Protein AF-A0A0A3Y1T3-F1 (afdb_monomer_lite)

Structure (mmCIF, N/CA/C/O backbone):
data_AF-A0A0A3Y1T3-F1
#
_entry.id   AF-A0A0A3Y1T3-F1
#
loop_
_atom_site.group_PDB
_atom_site.id
_atom_site.type_symbol
_atom_site.label_atom_id
_atom_site.label_alt_id
_atom_site.label_comp_id
_atom_site.label_asym_id
_atom_site.label_entity_id
_atom_site.label_seq_id
_atom_site.pdbx_PDB_ins_code
_atom_site.Cartn_x
_atom_site.Cartn_y
_atom_site.Cartn_z
_atom_site.occupancy
_atom_site.B_iso_or_equiv
_atom_site.auth_seq_id
_atom_site.auth_comp_id
_atom_site.auth_asym_id
_atom_site.auth_atom_id
_atom_site.pdbx_PDB_model_num
ATOM 1 N N . MET A 1 1 ? 0.068 1.421 -19.935 1.00 44.84 1 MET A N 1
ATOM 2 C CA . MET A 1 1 ? -1.149 2.096 -19.447 1.00 44.84 1 MET A CA 1
ATOM 3 C C . MET A 1 1 ? -1.496 1.456 -18.122 1.00 44.84 1 MET A C 1
ATOM 5 O O . MET A 1 1 ? -1.906 0.305 -18.139 1.00 44.84 1 MET A O 1
ATOM 9 N N . PHE A 1 2 ? -1.225 2.167 -17.027 1.00 47.22 2 PHE A N 1
ATOM 10 C CA . PHE A 1 2 ? -1.553 1.756 -15.665 1.00 47.22 2 PHE A CA 1
ATOM 11 C C . PHE A 1 2 ? -2.707 2.610 -15.153 1.00 47.22 2 PHE A C 1
ATOM 13 O O . PHE A 1 2 ? -2.632 3.832 -15.217 1.00 47.22 2 PHE A O 1
ATOM 20 N N . ILE A 1 3 ? -3.808 1.979 -14.734 1.00 47.78 3 ILE A N 1
ATOM 21 C CA . ILE A 1 3 ? -4.992 2.692 -14.237 1.00 47.78 3 ILE A CA 1
ATOM 22 C C . ILE A 1 3 ? -5.084 2.495 -12.725 1.00 47.78 3 ILE A C 1
ATOM 24 O O . ILE A 1 3 ? -5.555 1.455 -12.274 1.00 47.78 3 ILE A O 1
ATOM 28 N N . ALA A 1 4 ? -4.671 3.504 -11.957 1.00 47.00 4 ALA A N 1
ATOM 29 C CA . ALA A 1 4 ? -5.105 3.670 -10.576 1.00 47.00 4 ALA A CA 1
ATOM 30 C C . ALA A 1 4 ? -6.516 4.274 -10.612 1.00 47.00 4 ALA A C 1
ATOM 32 O O . ALA A 1 4 ? -6.699 5.385 -11.109 1.00 47.00 4 ALA A O 1
ATOM 33 N N . GLN A 1 5 ? -7.541 3.540 -10.169 1.00 48.25 5 GLN A N 1
ATOM 34 C CA . GLN A 1 5 ? -8.910 4.060 -10.210 1.00 48.25 5 GLN A CA 1
ATOM 35 C C . GLN A 1 5 ? -9.099 5.179 -9.179 1.00 48.25 5 GLN A C 1
ATOM 37 O O . GLN A 1 5 ? -9.340 4.930 -8.001 1.00 48.25 5 GLN A O 1
ATOM 42 N N . ASN A 1 6 ? -9.040 6.417 -9.658 1.00 42.38 6 ASN A N 1
ATOM 43 C CA . ASN A 1 6 ? -9.662 7.578 -9.041 1.00 42.38 6 ASN A CA 1
ATOM 44 C C . ASN A 1 6 ? -10.556 8.243 -10.102 1.00 42.38 6 ASN A C 1
ATOM 46 O O . ASN A 1 6 ? -10.314 8.091 -11.295 1.00 42.38 6 ASN A O 1
ATOM 50 N N . LEU A 1 7 ? -11.613 8.940 -9.683 1.00 40.81 7 LEU A N 1
ATOM 51 C CA . LEU A 1 7 ? -12.736 9.458 -10.498 1.00 40.81 7 LEU A CA 1
ATOM 52 C C . LEU A 1 7 ? -12.391 10.431 -11.658 1.00 40.81 7 LEU A C 1
ATOM 54 O O . LEU A 1 7 ? -13.297 11.038 -12.227 1.00 40.81 7 LEU A O 1
ATOM 58 N N . TYR A 1 8 ? -11.122 10.567 -12.043 1.00 42.69 8 TYR A N 1
ATOM 59 C CA . TYR A 1 8 ? -10.670 11.326 -13.203 1.00 42.69 8 TYR A CA 1
ATOM 60 C C . TYR A 1 8 ? -9.778 10.441 -14.083 1.00 42.69 8 TYR A C 1
ATOM 62 O O . TYR A 1 8 ? -8.692 10.027 -13.696 1.00 42.69 8 TYR A O 1
ATOM 70 N N . ASP A 1 9 ? -10.302 10.136 -15.268 1.00 48.00 9 ASP A N 1
ATOM 71 C CA . ASP A 1 9 ? -9.817 9.189 -16.278 1.00 48.00 9 ASP A CA 1
ATOM 72 C C . ASP A 1 9 ? -8.545 9.680 -17.001 1.00 48.00 9 ASP A C 1
ATOM 74 O O . ASP A 1 9 ? -8.552 9.935 -18.205 1.00 48.00 9 ASP A O 1
ATOM 78 N N . VAL A 1 10 ? -7.448 9.878 -16.264 1.00 50.47 10 VAL A N 1
ATOM 79 C CA . VAL A 1 10 ? -6.125 10.163 -16.845 1.00 50.47 10 VAL A CA 1
ATOM 80 C C . VAL A 1 10 ? -5.084 9.280 -16.160 1.00 50.47 10 VAL A C 1
ATOM 82 O O . VAL A 1 10 ? -4.498 9.652 -15.150 1.00 50.47 10 VAL A O 1
ATOM 85 N N . GLY A 1 11 ? -4.883 8.076 -16.698 1.00 58.28 11 GLY A N 1
ATOM 86 C CA . GLY A 1 11 ? -3.748 7.229 -16.327 1.00 58.28 11 GLY A CA 1
ATOM 87 C C . GLY A 1 11 ? -2.461 7.727 -16.989 1.00 58.28 11 GLY A C 1
ATOM 88 O O . GLY A 1 11 ? -2.477 8.097 -18.163 1.00 58.28 11 GLY A O 1
ATOM 89 N N . GLU A 1 12 ? -1.351 7.723 -16.254 1.00 65.31 12 GLU A N 1
ATOM 90 C CA . GLU A 1 12 ? -0.027 8.065 -16.781 1.00 65.31 12 GLU A CA 1
ATOM 91 C C . GLU A 1 12 ? 0.601 6.876 -17.537 1.00 65.31 12 GLU A C 1
ATOM 93 O O . GLU A 1 12 ? 0.428 5.701 -17.181 1.00 65.31 12 GLU A O 1
ATOM 98 N N . GLU A 1 13 ? 1.328 7.164 -18.621 1.00 67.69 13 GLU A N 1
ATOM 99 C CA . GLU A 1 13 ? 2.151 6.165 -19.304 1.00 67.69 13 GLU A CA 1
ATOM 100 C C . GLU A 1 13 ? 3.505 6.029 -18.606 1.00 67.69 13 GLU A C 1
ATOM 102 O O . GLU A 1 13 ? 4.382 6.876 -18.750 1.00 67.69 13 GLU A O 1
ATOM 107 N N . LEU A 1 14 ? 3.678 4.927 -17.878 1.00 82.25 14 LEU A N 1
ATOM 108 C CA . LEU A 1 14 ? 4.926 4.589 -17.196 1.00 82.25 14 LEU A CA 1
ATOM 109 C C . LEU A 1 14 ? 5.751 3.595 -18.023 1.00 82.25 14 LEU A C 1
ATOM 111 O O . LEU A 1 14 ? 5.198 2.779 -18.767 1.00 82.25 14 LEU A O 1
ATOM 115 N N . ALA A 1 15 ? 7.076 3.698 -17.900 1.00 83.50 15 ALA A N 1
ATOM 116 C CA . ALA A 1 15 ? 8.037 3.011 -18.763 1.00 83.50 15 ALA A CA 1
ATOM 117 C C . ALA A 1 15 ? 8.012 1.479 -18.621 1.00 83.50 15 ALA A C 1
ATOM 119 O O . ALA A 1 15 ? 8.083 0.769 -19.626 1.00 83.50 15 ALA A O 1
ATOM 120 N N . ASP A 1 16 ? 7.902 0.978 -17.393 1.00 86.25 16 ASP A N 1
ATOM 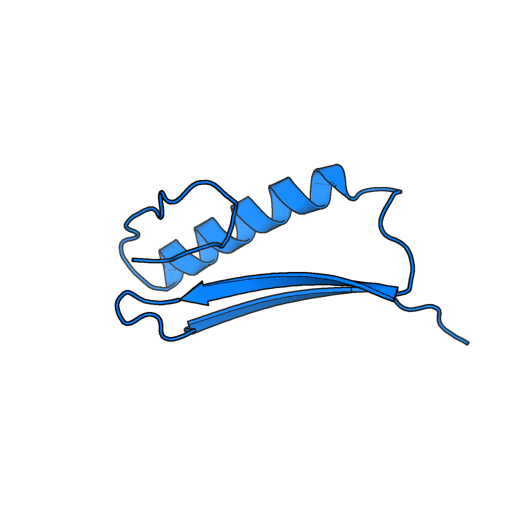121 C CA . ASP A 1 16 ? 7.898 -0.444 -17.064 1.00 86.25 16 ASP A CA 1
ATOM 122 C C . ASP A 1 16 ? 7.125 -0.723 -15.762 1.00 86.25 16 ASP A C 1
ATOM 124 O O . ASP A 1 16 ? 6.546 0.174 -15.139 1.00 86.25 16 ASP A O 1
ATOM 128 N N . ASP A 1 17 ? 7.088 -1.997 -15.377 1.00 88.38 17 ASP A N 1
ATOM 129 C CA . ASP A 1 17 ? 6.404 -2.468 -14.174 1.00 88.38 17 ASP A CA 1
ATOM 130 C C . ASP A 1 17 ? 7.045 -1.902 -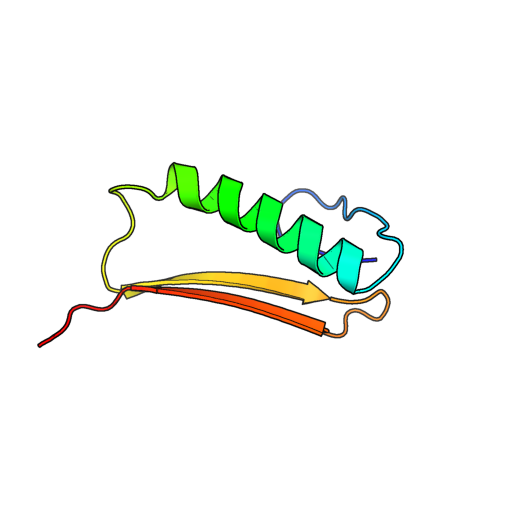12.885 1.00 88.38 17 ASP A C 1
ATOM 132 O O . ASP A 1 17 ? 6.346 -1.691 -11.895 1.00 88.38 17 ASP A O 1
ATOM 136 N N . GLU A 1 18 ? 8.350 -1.596 -12.886 1.00 90.44 18 GLU A N 1
ATOM 137 C CA . GLU A 1 18 ? 9.041 -1.007 -11.729 1.00 90.44 18 GLU A CA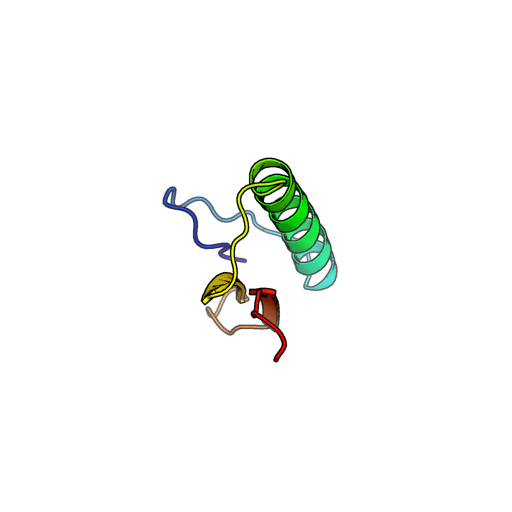 1
ATOM 138 C C . GLU A 1 18 ? 8.638 0.459 -11.528 1.00 90.44 18 GLU A C 1
ATOM 140 O O . GLU A 1 18 ? 8.306 0.863 -10.411 1.00 90.44 18 GLU A O 1
ATOM 145 N N . ALA A 1 19 ? 8.569 1.238 -12.610 1.00 89.19 19 ALA A N 1
ATOM 146 C CA . ALA A 1 19 ? 8.026 2.592 -12.592 1.00 89.19 19 ALA A CA 1
ATOM 147 C C . ALA A 1 19 ? 6.556 2.600 -12.138 1.00 89.19 19 ALA A C 1
ATOM 149 O O . ALA A 1 19 ? 6.160 3.447 -11.337 1.00 89.19 19 ALA A O 1
ATOM 150 N N . ALA A 1 20 ? 5.761 1.622 -12.586 1.00 89.62 20 ALA A N 1
ATOM 151 C CA . ALA A 1 20 ? 4.377 1.447 -12.145 1.00 89.62 20 ALA A CA 1
ATOM 152 C C . ALA A 1 20 ? 4.262 1.161 -10.648 1.00 89.62 20 ALA A C 1
ATOM 154 O O . ALA A 1 20 ? 3.390 1.712 -9.975 1.00 89.62 20 ALA A O 1
ATOM 155 N N . TRP A 1 21 ? 5.150 0.323 -10.115 1.00 91.81 21 TRP A N 1
ATOM 156 C CA . TRP A 1 21 ? 5.205 0.057 -8.686 1.00 91.81 21 TRP A CA 1
ATOM 157 C C . TRP A 1 21 ? 5.609 1.300 -7.885 1.00 91.81 21 TRP A C 1
ATOM 159 O O . TRP A 1 21 ? 4.961 1.620 -6.888 1.00 91.81 21 TRP A O 1
ATOM 169 N N . HIS A 1 22 ? 6.635 2.029 -8.335 1.00 91.75 22 HIS A N 1
ATOM 170 C CA . HIS A 1 22 ? 7.084 3.264 -7.692 1.00 91.75 22 HIS A CA 1
ATOM 171 C C . HIS A 1 22 ? 5.942 4.282 -7.568 1.00 91.75 22 HIS A C 1
ATOM 173 O O . HIS A 1 22 ? 5.626 4.717 -6.458 1.00 91.75 22 HIS A O 1
ATOM 179 N N . GLU A 1 23 ? 5.260 4.572 -8.676 1.00 90.56 23 GLU A N 1
ATOM 180 C CA . GLU A 1 23 ? 4.141 5.517 -8.703 1.00 90.56 23 GLU A CA 1
ATOM 181 C C . GLU A 1 23 ? 2.968 5.046 -7.833 1.00 90.56 23 GLU A C 1
ATOM 183 O O . GLU A 1 23 ? 2.428 5.808 -7.032 1.00 90.56 23 GLU A O 1
ATOM 188 N N . ALA A 1 24 ? 2.620 3.756 -7.896 1.00 90.44 24 ALA A N 1
ATOM 189 C CA . ALA A 1 24 ? 1.561 3.190 -7.064 1.00 90.44 24 ALA A CA 1
ATOM 190 C C . ALA A 1 24 ? 1.835 3.370 -5.563 1.00 90.44 24 ALA A C 1
ATOM 192 O O . ALA A 1 24 ? 0.909 3.632 -4.793 1.00 90.44 24 ALA A O 1
ATOM 193 N N . THR A 1 25 ? 3.097 3.256 -5.135 1.00 91.31 25 THR A N 1
ATOM 194 C CA . THR A 1 25 ? 3.474 3.476 -3.731 1.00 91.31 25 THR A CA 1
ATOM 195 C C . THR A 1 25 ? 3.466 4.948 -3.320 1.00 91.31 25 THR A C 1
ATOM 197 O O . THR A 1 25 ? 3.086 5.235 -2.187 1.00 91.31 25 THR A O 1
ATOM 200 N N . ILE A 1 26 ? 3.809 5.879 -4.219 1.00 91.38 26 ILE A N 1
ATOM 201 C CA . ILE A 1 26 ? 3.690 7.328 -3.972 1.00 91.38 26 ILE A CA 1
ATOM 202 C C . ILE A 1 26 ? 2.219 7.712 -3.810 1.00 91.38 26 ILE A C 1
ATOM 204 O O . ILE A 1 26 ? 1.848 8.374 -2.842 1.00 91.38 26 ILE A O 1
ATOM 208 N N . TYR A 1 27 ? 1.370 7.243 -4.723 1.00 87.75 27 TYR A N 1
ATOM 209 C CA . TYR A 1 27 ? -0.067 7.473 -4.660 1.00 87.75 27 TYR A CA 1
ATOM 210 C C . TYR A 1 27 ? -0.684 6.888 -3.382 1.00 87.75 27 TYR A C 1
ATOM 212 O O . TYR A 1 27 ? -1.491 7.535 -2.716 1.00 87.75 27 TYR A O 1
ATOM 220 N N . ALA A 1 28 ? -0.279 5.673 -3.000 1.00 88.12 28 ALA A N 1
ATOM 221 C CA . ALA A 1 28 ? -0.717 5.062 -1.753 1.00 88.12 28 ALA A CA 1
ATOM 222 C C . ALA A 1 28 ? -0.292 5.890 -0.522 1.00 88.12 28 ALA A C 1
ATOM 224 O O . ALA A 1 28 ? -1.112 6.104 0.368 1.00 88.12 28 ALA A O 1
ATOM 225 N N . ASP A 1 29 ? 0.948 6.393 -0.474 1.00 87.88 29 ASP A N 1
ATOM 226 C CA . ASP A 1 29 ? 1.439 7.262 0.610 1.00 87.88 29 ASP A CA 1
ATOM 227 C C . ASP A 1 29 ? 0.593 8.538 0.759 1.00 87.88 29 ASP A C 1
ATOM 229 O O . ASP A 1 29 ? 0.206 8.895 1.872 1.00 87.88 29 ASP A O 1
ATOM 233 N N . ASP A 1 30 ? 0.245 9.193 -0.352 1.00 85.81 30 ASP A N 1
ATOM 234 C CA . ASP A 1 30 ? -0.595 10.396 -0.339 1.00 85.81 30 ASP A CA 1
ATOM 235 C C . ASP A 1 30 ? -1.993 10.118 0.236 1.00 85.81 30 ASP A C 1
ATOM 237 O O . ASP A 1 30 ? -2.441 10.796 1.162 1.00 85.81 30 ASP A O 1
ATOM 241 N N . ILE A 1 31 ? -2.637 9.036 -0.217 1.00 81.25 31 ILE A N 1
ATOM 242 C CA . ILE A 1 31 ? -3.939 8.604 0.309 1.00 81.25 31 ILE A CA 1
ATOM 243 C C . ILE A 1 31 ? -3.857 8.279 1.805 1.00 81.25 31 ILE A C 1
ATOM 245 O O . ILE A 1 31 ? -4.765 8.622 2.565 1.00 81.25 31 ILE A O 1
ATOM 249 N N . PHE A 1 32 ? -2.788 7.622 2.261 1.00 79.44 32 PHE A N 1
ATOM 250 C CA . PHE A 1 32 ? -2.685 7.221 3.662 1.00 79.44 32 PHE A CA 1
ATOM 251 C C . PHE A 1 32 ? -2.380 8.370 4.619 1.00 79.44 32 PHE A C 1
ATOM 253 O O . PHE A 1 32 ? -2.798 8.293 5.778 1.00 79.44 32 PHE A O 1
ATOM 260 N N . LYS A 1 33 ? -1.744 9.455 4.162 1.00 79.94 33 LYS A N 1
ATOM 261 C CA . LYS A 1 33 ? -1.558 10.662 4.987 1.00 79.94 33 LYS A CA 1
ATOM 262 C C . LYS A 1 33 ? -2.887 11.256 5.455 1.00 79.94 33 LYS A C 1
ATOM 264 O O . LYS A 1 33 ? -2.989 11.678 6.604 1.00 79.94 33 LYS A O 1
ATOM 269 N N . ASP A 1 34 ? -3.924 11.209 4.621 1.00 71.12 34 ASP A N 1
ATOM 270 C CA . ASP A 1 34 ? -5.268 11.710 4.956 1.00 71.12 34 ASP A CA 1
ATOM 271 C C . ASP A 1 34 ? -6.083 10.759 5.851 1.00 71.12 34 ASP A C 1
ATOM 273 O O . ASP A 1 34 ? -7.102 11.134 6.448 1.00 71.12 34 ASP A O 1
ATOM 277 N N . VAL A 1 35 ? -5.642 9.507 5.946 1.00 72.06 35 VAL A N 1
ATOM 278 C CA . VAL A 1 35 ? -6.311 8.431 6.683 1.00 72.06 35 VAL A CA 1
ATOM 279 C C . VAL A 1 35 ? -5.856 8.375 8.152 1.00 72.06 35 VAL A C 1
ATOM 281 O O . VAL A 1 35 ? -6.519 7.729 8.978 1.00 72.06 35 VAL A O 1
ATOM 284 N N . ASP A 1 36 ? -4.792 9.101 8.515 1.00 67.94 36 ASP A N 1
ATOM 285 C CA . ASP A 1 36 ? -4.256 9.139 9.876 1.00 67.94 36 ASP A CA 1
ATOM 286 C C . ASP A 1 36 ? -5.320 9.604 10.896 1.00 67.94 36 ASP A C 1
ATOM 288 O O . ASP A 1 36 ? -6.007 10.618 10.746 1.00 67.94 36 ASP A O 1
ATOM 292 N N . GLY A 1 37 ? -5.546 8.778 11.919 1.00 73.50 37 GLY A N 1
ATOM 293 C CA . GLY A 1 37 ? -6.586 8.959 12.940 1.00 73.50 37 GLY A CA 1
ATOM 294 C C . GLY A 1 37 ? -8.037 8.652 12.521 1.00 73.50 37 GLY A C 1
ATOM 295 O O . GLY A 1 37 ? -8.910 8.559 13.394 1.00 73.50 37 GLY A O 1
ATOM 296 N N . ARG A 1 38 ? -8.323 8.456 11.224 1.00 81.75 38 ARG A N 1
ATOM 297 C CA . ARG A 1 38 ? -9.675 8.151 10.703 1.00 81.75 38 ARG A CA 1
ATOM 298 C C . ARG A 1 38 ? -9.869 6.697 10.291 1.00 81.75 38 ARG A C 1
ATOM 300 O O . ARG A 1 38 ? -11.020 6.265 10.244 1.00 81.75 38 ARG A O 1
ATOM 307 N N . PHE A 1 39 ? -8.793 5.944 10.059 1.00 86.38 39 PHE A N 1
ATOM 308 C CA . PHE A 1 39 ? -8.889 4.518 9.745 1.00 86.38 39 PHE A CA 1
ATOM 309 C C . PHE A 1 39 ? -9.434 3.720 10.935 1.00 86.38 39 PHE A C 1
ATOM 311 O O . PHE A 1 39 ? -8.811 3.639 11.997 1.00 86.38 39 PHE A O 1
ATOM 318 N N . ARG A 1 40 ? -10.628 3.146 10.786 1.00 89.12 40 ARG A N 1
ATOM 319 C CA . ARG A 1 40 ? -11.329 2.383 11.826 1.00 89.12 40 ARG A CA 1
ATOM 320 C C . ARG A 1 40 ? -11.474 0.919 11.431 1.00 89.12 40 ARG A C 1
ATOM 322 O O . ARG A 1 40 ? -11.727 0.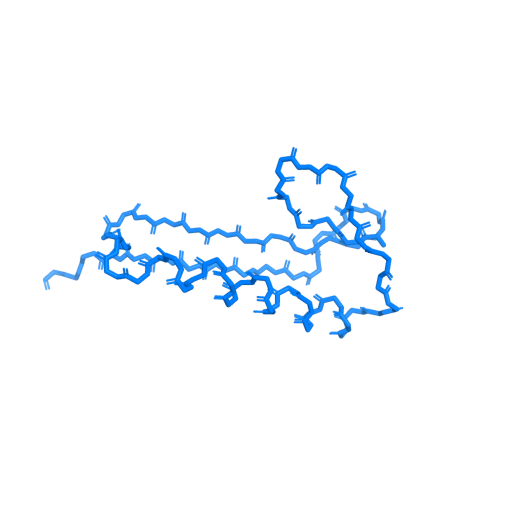653 10.259 1.00 89.12 40 ARG A O 1
ATOM 329 N N . PRO A 1 41 ? -11.435 -0.008 12.411 1.00 92.75 41 PRO A N 1
ATOM 330 C CA . PRO A 1 41 ? -11.710 -1.422 12.178 1.00 92.75 41 PRO A CA 1
ATOM 331 C C . PRO A 1 41 ? -12.912 -1.669 11.262 1.00 92.75 41 PRO A C 1
ATOM 333 O O . PRO A 1 41 ? -13.979 -1.097 11.483 1.00 92.75 41 PRO A O 1
ATOM 336 N N . GLY A 1 42 ? -12.744 -2.553 10.279 1.00 89.31 42 GLY A N 1
ATOM 337 C CA . GLY A 1 42 ? -13.752 -2.856 9.260 1.00 89.31 42 GLY A CA 1
ATOM 338 C C . GLY A 1 42 ? -13.620 -2.025 7.982 1.00 89.31 42 GLY A C 1
ATOM 339 O O . GLY A 1 42 ? -14.353 -2.278 7.033 1.00 89.31 42 GLY A O 1
ATOM 340 N N . GLN A 1 43 ? -12.695 -1.063 7.937 1.00 88.81 43 GLN A N 1
ATOM 341 C CA . GLN A 1 43 ? -12.345 -0.362 6.707 1.00 88.81 43 GLN A CA 1
ATOM 342 C C . GLN A 1 43 ? -11.247 -1.097 5.944 1.00 88.81 43 GLN A C 1
ATOM 344 O O . GLN A 1 43 ? -10.282 -1.603 6.528 1.00 88.81 43 GLN A O 1
ATOM 349 N N . GLU A 1 44 ? -11.406 -1.092 4.628 1.00 89.00 44 GLU A N 1
ATOM 350 C CA . GLU A 1 44 ? -10.468 -1.617 3.654 1.00 89.00 44 GLU A CA 1
ATOM 351 C C . GLU A 1 44 ? -10.303 -0.586 2.540 1.00 89.00 44 GLU A C 1
ATOM 353 O O . GLU A 1 44 ? -11.271 0.033 2.093 1.00 89.00 44 GLU A O 1
ATOM 358 N N . TRP A 1 45 ? -9.062 -0.397 2.117 1.00 87.38 45 TRP A N 1
ATOM 359 C CA . TRP A 1 45 ? -8.718 0.324 0.905 1.00 87.38 45 TRP A CA 1
ATOM 360 C C . TRP A 1 45 ? -7.834 -0.577 0.056 1.00 87.38 45 TRP A C 1
ATOM 362 O O . TRP A 1 45 ? -6.989 -1.311 0.582 1.00 87.38 45 TRP A O 1
ATOM 372 N N . SER A 1 46 ? -8.022 -0.514 -1.256 1.00 89.94 46 SER A N 1
ATOM 373 C CA . SER A 1 46 ? -7.180 -1.235 -2.198 1.00 89.94 46 SER A CA 1
ATOM 374 C C . SER A 1 46 ? -6.896 -0.413 -3.445 1.00 89.94 46 SER A C 1
ATOM 376 O O . SER A 1 46 ? -7.688 0.445 -3.838 1.00 89.94 46 SER A O 1
ATOM 378 N N . LEU A 1 47 ? -5.753 -0.706 -4.053 1.00 88.62 47 LEU A N 1
ATOM 379 C CA . LEU A 1 47 ? -5.305 -0.170 -5.324 1.00 88.62 47 LEU A CA 1
ATOM 380 C C . LEU A 1 47 ? -4.866 -1.329 -6.211 1.00 88.62 47 LEU A C 1
ATOM 382 O O . LEU A 1 47 ? -3.972 -2.099 -5.855 1.00 88.62 47 LEU A O 1
ATOM 386 N N . GLU A 1 48 ? -5.479 -1.418 -7.383 1.00 90.44 48 GLU A N 1
ATOM 387 C CA . GLU A 1 48 ? -5.076 -2.338 -8.437 1.00 90.44 48 GLU A CA 1
ATOM 388 C C . GLU A 1 48 ? -4.222 -1.595 -9.468 1.00 90.44 48 GLU A C 1
ATOM 390 O O . GLU A 1 48 ? -4.612 -0.540 -9.964 1.00 90.44 48 GLU A O 1
ATOM 395 N N . VAL A 1 49 ? -3.060 -2.159 -9.798 1.00 87.94 49 VAL A N 1
ATOM 396 C CA . VAL A 1 49 ? -2.160 -1.657 -10.840 1.00 87.94 49 VAL A CA 1
ATOM 397 C C . VAL A 1 49 ? -2.268 -2.603 -12.026 1.00 87.94 49 VAL A C 1
ATOM 399 O O . VAL A 1 49 ? -1.916 -3.780 -11.932 1.00 87.94 49 VAL A O 1
ATOM 402 N N . THR A 1 50 ? -2.778 -2.103 -13.146 1.00 85.31 50 THR A N 1
ATOM 403 C CA . THR A 1 50 ? -3.082 -2.905 -14.341 1.00 85.31 50 THR A CA 1
ATOM 404 C C . THR A 1 50 ? -2.164 -2.557 -15.496 1.00 85.31 50 THR A C 1
ATOM 406 O O . THR A 1 50 ? -1.921 -1.394 -15.729 1.00 85.31 50 THR A O 1
ATOM 409 N N . ASN A 1 51 ? -1.677 -3.514 -16.278 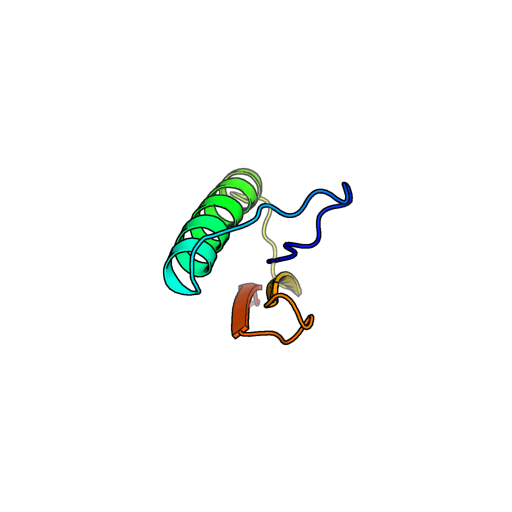1.00 84.06 51 ASN A N 1
ATOM 410 C CA . ASN A 1 51 ? -0.934 -3.186 -17.493 1.00 84.06 51 ASN A CA 1
ATOM 411 C C . ASN A 1 51 ? -1.852 -2.646 -18.613 1.00 84.06 51 ASN A C 1
ATOM 413 O O . ASN A 1 51 ? -3.071 -2.534 -18.467 1.00 84.06 51 ASN A O 1
ATOM 417 N N . ARG A 1 52 ? -1.273 -2.392 -19.797 1.00 80.00 52 ARG A N 1
ATOM 418 C CA . ARG A 1 52 ? -2.016 -1.860 -20.956 1.00 80.00 52 ARG A CA 1
ATOM 419 C C . ARG A 1 52 ? -3.180 -2.723 -21.445 1.00 80.00 52 ARG A C 1
ATOM 421 O O . ARG A 1 52 ? -4.115 -2.194 -22.034 1.00 80.00 52 ARG A O 1
ATOM 428 N N . ASP A 1 53 ? -3.131 -4.024 -21.185 1.00 86.31 53 ASP A N 1
ATOM 429 C CA . ASP A 1 53 ? -4.185 -4.973 -21.543 1.00 86.31 53 ASP A CA 1
ATOM 430 C C . ASP A 1 53 ? -5.240 -5.086 -20.427 1.00 86.31 53 ASP A C 1
ATOM 432 O O . ASP A 1 53 ? -6.047 -6.016 -20.424 1.00 86.31 53 ASP A O 1
ATOM 436 N N . ARG A 1 54 ? -5.212 -4.160 -19.454 1.00 82.94 54 ARG A N 1
ATOM 437 C CA . ARG A 1 54 ? -6.016 -4.159 -18.224 1.00 82.94 54 ARG A CA 1
ATOM 438 C C . ARG A 1 54 ? -5.835 -5.422 -17.385 1.00 82.94 54 ARG A C 1
ATOM 440 O O . ARG A 1 54 ? -6.741 -5.824 -16.660 1.00 82.94 54 ARG A O 1
ATOM 447 N N . ARG A 1 55 ? -4.675 -6.073 -17.487 1.00 89.25 55 ARG A N 1
ATOM 448 C CA . ARG A 1 55 ? -4.346 -7.217 -16.634 1.00 89.25 55 ARG A CA 1
ATOM 449 C C . ARG A 1 55 ? -3.713 -6.700 -15.349 1.00 89.25 55 ARG A C 1
ATOM 451 O O . ARG A 1 55 ? -2.721 -5.979 -15.456 1.00 89.25 55 ARG A O 1
ATOM 458 N N . PRO A 1 56 ? -4.237 -7.055 -14.167 1.00 89.56 56 PRO A N 1
ATOM 459 C CA . PRO A 1 56 ? -3.596 -6.711 -12.907 1.00 89.56 56 PRO A CA 1
ATOM 460 C C . PRO A 1 56 ? -2.178 -7.276 -12.877 1.00 89.56 56 PRO A C 1
ATOM 462 O O . PRO A 1 56 ? -1.972 -8.449 -13.197 1.00 89.56 56 PRO A O 1
ATOM 465 N N . ILE A 1 57 ? -1.212 -6.441 -12.514 1.00 93.00 57 ILE A N 1
ATOM 466 C CA . ILE A 1 57 ? 0.177 -6.855 -12.297 1.00 93.00 57 ILE A CA 1
ATOM 467 C C . ILE A 1 57 ? 0.616 -6.644 -10.848 1.00 93.00 57 ILE A C 1
ATOM 469 O O . ILE A 1 57 ? 1.419 -7.427 -10.350 1.00 93.00 57 ILE A O 1
ATOM 473 N N . TYR A 1 58 ? 0.026 -5.668 -10.146 1.00 91.38 58 TYR A N 1
ATOM 474 C CA . TYR A 1 58 ? 0.216 -5.467 -8.711 1.00 91.38 58 TYR A CA 1
ATOM 475 C C . TYR A 1 58 ? -1.094 -5.113 -8.020 1.00 91.38 58 TYR A C 1
ATOM 477 O O . TYR A 1 58 ? -2.024 -4.579 -8.626 1.00 91.38 58 TYR A O 1
ATOM 485 N N . PHE A 1 59 ? -1.142 -5.406 -6.725 1.00 91.88 59 PHE A N 1
ATOM 486 C CA . PHE A 1 59 ? -2.270 -5.095 -5.866 1.00 91.88 59 PHE A CA 1
ATOM 487 C C . PHE A 1 59 ? -1.752 -4.643 -4.503 1.00 91.88 59 PHE A C 1
ATOM 489 O O . PHE A 1 59 ? -0.941 -5.337 -3.886 1.00 91.88 59 PHE A O 1
ATOM 496 N N . ILE A 1 60 ? -2.214 -3.486 -4.039 1.00 89.69 60 ILE A N 1
ATOM 497 C CA . ILE A 1 60 ? -1.927 -2.961 -2.705 1.00 89.69 60 ILE A CA 1
ATOM 498 C C . ILE A 1 60 ? -3.237 -2.977 -1.930 1.00 89.69 60 ILE A C 1
ATOM 500 O O . ILE A 1 60 ? -4.240 -2.451 -2.400 1.00 89.69 60 ILE A O 1
ATOM 504 N N . SER A 1 61 ? -3.232 -3.558 -0.733 1.00 90.38 61 SER A N 1
ATOM 505 C CA . SER A 1 61 ? -4.396 -3.569 0.153 1.00 90.38 61 SER A CA 1
ATOM 506 C C . SER A 1 61 ? -4.001 -3.221 1.572 1.00 90.38 61 SER A C 1
ATOM 508 O O . SER A 1 61 ? -3.058 -3.805 2.113 1.00 90.38 61 SER A O 1
ATOM 510 N N . ILE A 1 62 ? -4.771 -2.339 2.199 1.00 87.44 62 ILE A N 1
ATOM 511 C CA . ILE A 1 62 ? -4.682 -2.063 3.628 1.00 87.44 62 ILE A CA 1
ATOM 512 C C . ILE A 1 62 ? -6.058 -2.273 4.239 1.00 87.44 62 ILE A C 1
ATOM 514 O O . ILE A 1 62 ? -7.052 -1.699 3.800 1.00 87.44 62 ILE A O 1
ATOM 518 N N . GLY A 1 63 ? -6.100 -3.093 5.283 1.00 89.25 63 GLY A N 1
ATOM 519 C CA . GLY A 1 63 ? -7.300 -3.366 6.055 1.00 89.25 63 GLY A CA 1
ATOM 520 C C . GLY A 1 63 ? -7.032 -3.170 7.537 1.00 89.25 63 GLY A C 1
ATOM 521 O O . GLY A 1 63 ? -5.944 -3.467 8.034 1.00 89.25 63 GLY A O 1
ATOM 522 N N . SER A 1 64 ? -8.036 -2.694 8.265 1.00 89.69 64 SER A N 1
ATOM 523 C CA . SER A 1 64 ? -7.993 -2.656 9.726 1.00 89.69 64 SER A CA 1
ATOM 524 C C . SER A 1 64 ? -9.031 -3.598 10.316 1.00 89.69 64 SER A C 1
ATOM 526 O O . SER A 1 64 ? -10.157 -3.722 9.836 1.00 89.69 64 SER A O 1
ATOM 528 N N . ARG A 1 65 ? -8.659 -4.269 11.405 1.00 93.38 65 ARG A N 1
ATOM 529 C CA . ARG A 1 65 ? -9.542 -5.187 12.127 1.00 93.38 65 ARG A CA 1
ATOM 530 C C . ARG A 1 65 ? -9.426 -4.968 13.623 1.00 93.38 65 ARG A C 1
ATOM 532 O O . ARG A 1 65 ? -8.355 -4.643 14.130 1.00 93.38 65 ARG A O 1
ATOM 539 N N . LYS A 1 66 ? -10.532 -5.175 14.334 1.00 94.50 66 LYS A N 1
ATOM 540 C CA . LYS A 1 66 ? -10.527 -5.228 15.792 1.00 94.50 66 LYS A CA 1
ATOM 541 C C . LYS A 1 66 ? -10.012 -6.607 16.187 1.00 94.50 66 LYS A C 1
ATOM 543 O O . LYS A 1 66 ? -10.557 -7.609 15.731 1.00 94.50 66 LYS A O 1
ATOM 548 N N . MET A 1 67 ? -8.953 -6.649 16.985 1.00 92.44 67 MET A N 1
ATOM 549 C CA . MET A 1 67 ? -8.471 -7.905 17.555 1.00 92.44 67 MET A CA 1
ATOM 550 C C . MET A 1 67 ? -9.347 -8.281 18.768 1.00 92.44 67 MET A C 1
ATOM 552 O O . MET A 1 67 ? -9.841 -7.361 19.430 1.00 92.44 67 MET A O 1
ATOM 556 N N . PRO A 1 68 ? -9.593 -9.583 19.012 1.00 85.88 68 PRO A N 1
ATOM 557 C CA . PRO A 1 68 ? -10.321 -10.063 20.188 1.00 85.8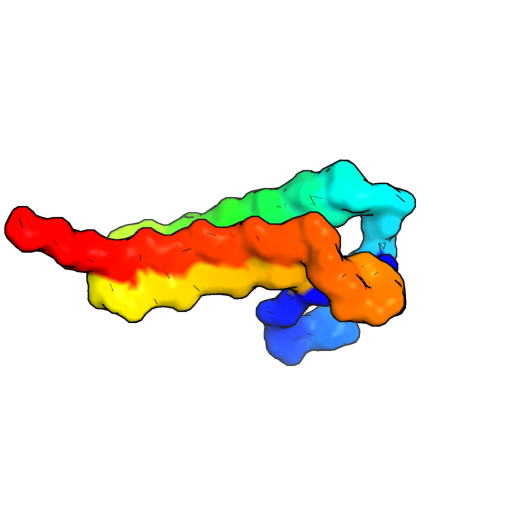8 68 PRO A CA 1
ATOM 558 C C . PRO A 1 68 ? -9.681 -9.640 21.511 1.00 85.88 68 PRO A C 1
ATOM 560 O O . PRO A 1 68 ? -8.432 -9.554 21.557 1.00 85.88 68 PRO A O 1
#

pLDDT: mean 79.86, std 15.77, range [40.81, 94.5]

InterPro domains:
  IPR054189 Domain of unknown function DUF6894 [PF21834] (9-61)

Foldseek 3Di:
DWDFDDPDPDDDDDDDPVSLVVVVVVVVVVVVVVCVPPQDAPDKDKTFTAPPVRHTPDMDMDHHHDDD

Radius of gyration: 13.59 Å; chains: 1; bounding box: 23×22×42 Å

Sequence (68 aa):
MFIAQNLYDVGEELADDEAAWHEATIYADDIFKDVDGRFRPGQEWSLEVTNRDRRPIYFISIGSRKMP

Secondary structure (DSSP, 8-state):
------SS------SSHHHHHHHHHHHHHHHHHTTTTT--TT-EEEEEEE-TTS-EEEEEEEE-----

Organism: Bradyrhizobium japonicum (NCBI:txid375)